Protein AF-A0A4C1WA87-F1 (afdb_monomer_lite)

Structure (mmCIF, N/CA/C/O backbone):
data_AF-A0A4C1WA87-F1
#
_entr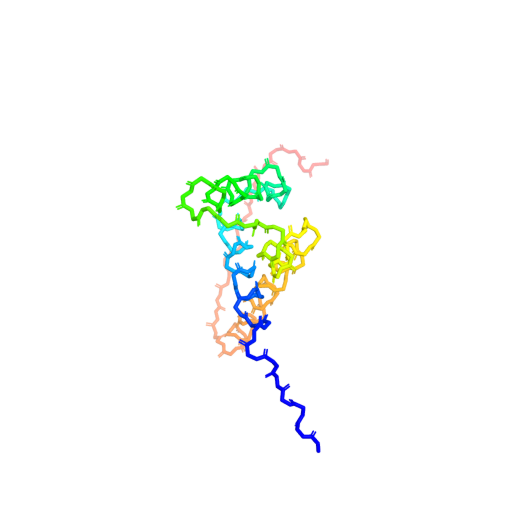y.id   AF-A0A4C1WA87-F1
#
loop_
_atom_site.group_PDB
_atom_site.id
_atom_site.type_symbol
_atom_site.label_atom_id
_atom_site.label_alt_id
_atom_site.label_comp_id
_atom_site.label_asym_id
_atom_site.label_entity_id
_atom_site.label_seq_id
_atom_site.pdbx_PDB_ins_code
_atom_site.Cartn_x
_atom_site.Cartn_y
_atom_site.Cartn_z
_atom_site.occupancy
_atom_site.B_iso_or_equiv
_atom_site.auth_seq_id
_atom_site.auth_comp_id
_atom_site.auth_asym_id
_atom_site.auth_atom_id
_atom_site.pdbx_PDB_model_num
ATOM 1 N N . MET A 1 1 ? 21.394 -19.494 17.091 1.00 36.47 1 MET A N 1
ATOM 2 C CA . MET A 1 1 ? 20.142 -18.981 17.684 1.00 36.47 1 MET A CA 1
ATOM 3 C C . MET A 1 1 ? 19.248 -18.569 16.534 1.00 36.47 1 MET A C 1
ATOM 5 O O . MET A 1 1 ? 19.465 -17.512 15.965 1.00 36.47 1 MET A O 1
ATOM 9 N N . PHE A 1 2 ? 18.326 -19.437 16.126 1.00 42.91 2 PHE A N 1
ATOM 10 C CA . PHE A 1 2 ? 17.260 -19.048 15.209 1.00 42.91 2 PHE A CA 1
ATOM 11 C C . PHE A 1 2 ? 16.138 -18.524 16.097 1.00 42.91 2 PHE A C 1
ATOM 13 O O . PHE A 1 2 ? 15.554 -19.298 16.853 1.00 42.91 2 PHE A O 1
ATOM 20 N N . SER A 1 3 ? 15.947 -17.204 16.132 1.00 41.62 3 SER A N 1
ATOM 21 C CA . SER A 1 3 ? 14.827 -16.626 16.867 1.00 41.62 3 SER A CA 1
ATOM 22 C C . SER A 1 3 ? 13.553 -17.024 16.141 1.00 41.62 3 SER A C 1
ATOM 24 O O . SER A 1 3 ? 13.340 -16.622 14.998 1.00 41.62 3 SER A O 1
ATOM 26 N N . SER A 1 4 ? 12.740 -17.837 16.802 1.00 43.03 4 SER A N 1
ATOM 27 C CA . SER A 1 4 ? 11.392 -18.172 16.380 1.00 43.03 4 SER A CA 1
ATOM 28 C C . SER A 1 4 ? 10.632 -16.881 16.080 1.00 43.03 4 SER A C 1
ATOM 30 O O . SER A 1 4 ? 10.440 -16.051 16.972 1.00 43.03 4 SER A O 1
ATOM 32 N N . THR A 1 5 ? 10.237 -16.683 14.826 1.00 46.84 5 THR A N 1
ATOM 33 C CA . THR A 1 5 ? 9.277 -15.644 14.465 1.00 46.84 5 THR A CA 1
ATOM 34 C C . THR A 1 5 ? 7.957 -15.970 15.166 1.00 46.84 5 THR A C 1
ATOM 36 O O . THR A 1 5 ? 7.477 -17.100 15.062 1.00 46.84 5 THR A O 1
ATOM 39 N N . PRO A 1 6 ? 7.365 -15.036 15.929 1.00 47.56 6 PRO A N 1
ATOM 40 C CA . PRO A 1 6 ? 6.065 -15.271 16.525 1.00 47.56 6 PRO A CA 1
ATOM 41 C C . PRO A 1 6 ? 5.034 -15.249 15.393 1.00 47.56 6 PRO A C 1
ATOM 43 O O . PRO A 1 6 ? 4.772 -14.188 14.830 1.00 47.56 6 PRO A O 1
ATOM 46 N N . GLU A 1 7 ? 4.428 -16.401 15.097 1.00 49.09 7 GLU A N 1
ATOM 47 C CA . GLU A 1 7 ? 3.385 -16.642 14.074 1.00 49.09 7 GLU A CA 1
ATOM 48 C C . GLU A 1 7 ? 2.137 -15.733 14.185 1.00 49.09 7 GLU A C 1
ATOM 50 O O . GLU A 1 7 ? 1.171 -15.900 13.459 1.00 49.09 7 GLU A O 1
ATOM 55 N N . SER A 1 8 ? 2.127 -14.750 15.089 1.00 53.25 8 SER A N 1
ATOM 56 C CA . SER A 1 8 ? 0.987 -13.876 15.374 1.00 53.25 8 SER A CA 1
ATOM 57 C C . SER A 1 8 ? 1.214 -12.391 15.052 1.00 53.25 8 SER A C 1
ATOM 59 O O . SER A 1 8 ? 0.318 -11.577 15.293 1.00 53.25 8 SER A O 1
ATOM 61 N N . ASN A 1 9 ? 2.408 -12.030 14.560 1.00 58.47 9 ASN A N 1
ATOM 62 C CA . ASN A 1 9 ? 2.736 -10.674 14.093 1.00 58.47 9 ASN A CA 1
ATOM 63 C C . ASN A 1 9 ? 2.649 -10.527 12.565 1.00 58.47 9 ASN A C 1
ATOM 65 O O . ASN A 1 9 ? 2.611 -9.402 12.072 1.00 58.47 9 ASN A O 1
ATOM 69 N N . ASP A 1 10 ? 2.615 -11.641 11.833 1.00 76.81 10 ASP A N 1
ATOM 70 C CA . ASP A 1 10 ? 2.668 -11.637 10.370 1.00 76.81 10 ASP A CA 1
ATOM 71 C C . ASP A 1 10 ? 1.322 -11.225 9.753 1.00 76.81 10 ASP A C 1
ATOM 73 O O . ASP A 1 10 ? 1.268 -10.321 8.925 1.00 76.81 10 ASP A O 1
ATOM 77 N N . ASP A 1 11 ? 0.208 -11.759 10.266 1.00 88.81 11 ASP A N 1
ATOM 78 C CA . ASP A 1 11 ? -1.142 -11.442 9.771 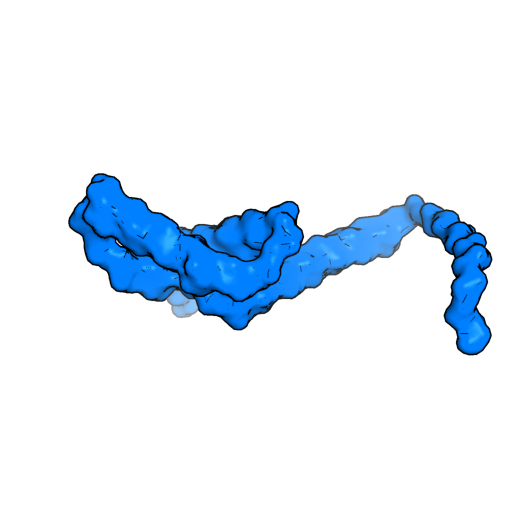1.00 88.81 11 ASP A CA 1
ATOM 79 C C . ASP A 1 11 ? -1.479 -9.948 9.861 1.00 88.81 11 ASP A C 1
ATOM 81 O O . ASP A 1 11 ? -2.077 -9.371 8.951 1.00 88.81 11 ASP A O 1
ATOM 85 N N . GLY A 1 12 ? -1.087 -9.308 10.967 1.00 89.62 12 GLY A N 1
ATOM 86 C CA . GLY A 1 12 ? -1.318 -7.884 11.188 1.00 89.62 12 GLY A CA 1
ATOM 87 C C . GLY A 1 12 ? -0.507 -7.023 10.227 1.00 89.62 12 GLY A C 1
ATOM 88 O O . GLY A 1 12 ? -1.041 -6.090 9.631 1.00 89.62 12 GLY A O 1
ATOM 89 N N . LEU A 1 13 ? 0.763 -7.370 10.013 1.00 90.81 13 LEU A N 1
ATOM 90 C CA . LEU A 1 13 ? 1.618 -6.696 9.043 1.00 90.81 13 LEU A CA 1
ATOM 91 C C . LEU A 1 13 ? 1.101 -6.887 7.610 1.00 90.81 13 LEU A C 1
ATOM 93 O O . LEU A 1 13 ? 0.976 -5.909 6.871 1.00 90.81 13 LEU A O 1
ATOM 97 N N . GLN A 1 14 ? 0.732 -8.115 7.247 1.00 92.75 14 GLN A N 1
ATOM 98 C CA . GLN A 1 14 ? 0.182 -8.467 5.940 1.00 92.75 14 GLN A CA 1
ATOM 99 C C . GLN A 1 14 ? -1.118 -7.714 5.648 1.00 92.75 14 GLN A C 1
ATOM 101 O O . GLN A 1 14 ? -1.264 -7.120 4.576 1.00 92.75 14 GLN A O 1
ATOM 106 N N . ALA A 1 15 ? -2.056 -7.692 6.601 1.00 92.88 15 ALA A N 1
ATOM 107 C CA . ALA A 1 15 ? -3.291 -6.919 6.482 1.00 92.88 15 ALA A CA 1
ATOM 108 C C . ALA A 1 15 ? -2.989 -5.437 6.241 1.00 92.88 15 ALA A C 1
ATOM 110 O O . ALA A 1 15 ? -3.648 -4.773 5.444 1.00 92.88 15 ALA A O 1
ATOM 111 N N . SER A 1 16 ? -1.942 -4.937 6.883 1.00 93.00 16 SER A N 1
ATOM 112 C CA . SER A 1 16 ? -1.558 -3.544 6.813 1.00 93.00 16 SER A CA 1
ATOM 113 C C . SER A 1 16 ? -0.924 -3.138 5.475 1.00 93.00 16 SER A C 1
ATOM 115 O O . SER A 1 16 ? -1.282 -2.091 4.928 1.00 93.00 16 SER A O 1
ATOM 117 N N . TYR A 1 17 ? -0.085 -3.988 4.869 1.00 95.00 17 TYR A N 1
ATOM 118 C CA . TYR A 1 17 ? 0.339 -3.814 3.469 1.00 95.00 17 TYR A CA 1
ATOM 119 C C . TYR A 1 17 ? -0.848 -3.885 2.505 1.00 95.00 17 TYR A C 1
ATOM 121 O O . TYR A 1 17 ? -0.963 -3.049 1.611 1.00 95.00 17 TYR A O 1
ATOM 129 N N . ASN A 1 18 ? -1.767 -4.832 2.711 1.00 94.88 18 ASN A N 1
ATOM 130 C CA . ASN A 1 18 ? -2.932 -4.995 1.841 1.00 94.88 18 ASN A CA 1
ATOM 131 C C . ASN A 1 18 ? -3.844 -3.759 1.862 1.00 94.88 18 ASN A C 1
ATOM 133 O O . ASN A 1 18 ? -4.276 -3.302 0.804 1.00 94.88 18 ASN A O 1
ATOM 137 N N . ILE A 1 19 ? -4.104 -3.184 3.040 1.00 93.31 19 ILE A N 1
ATOM 138 C CA . ILE A 1 19 ? -4.875 -1.939 3.178 1.00 93.31 19 ILE A CA 1
ATOM 139 C C . ILE A 1 19 ? -4.141 -0.776 2.499 1.00 93.31 19 ILE A C 1
ATOM 141 O O . ILE A 1 19 ? -4.742 -0.073 1.686 1.00 93.31 19 ILE A O 1
ATOM 145 N N . SER A 1 20 ? -2.834 -0.624 2.745 1.00 94.12 20 SER A N 1
ATOM 146 C CA . SER A 1 20 ? -2.010 0.418 2.104 1.00 94.12 20 SER A CA 1
ATOM 147 C C . SER A 1 20 ? -2.074 0.332 0.572 1.00 94.12 20 SER A C 1
ATOM 149 O O . SER A 1 20 ? -2.233 1.341 -0.115 1.00 94.12 20 SER A O 1
ATOM 151 N N . LEU A 1 21 ? -2.026 -0.887 0.024 1.00 94.75 21 LEU A N 1
ATOM 152 C CA . LEU A 1 21 ? -2.127 -1.141 -1.413 1.00 94.75 21 LEU A CA 1
ATOM 153 C C . LEU A 1 21 ? -3.501 -0.752 -1.976 1.00 94.75 21 LEU A C 1
ATOM 155 O O . LEU A 1 21 ? -3.581 -0.195 -3.072 1.00 94.75 21 LEU A O 1
ATOM 159 N N . LEU A 1 22 ? -4.585 -1.045 -1.253 1.00 94.62 22 LEU A N 1
ATOM 160 C CA . LEU A 1 22 ? -5.939 -0.651 -1.654 1.00 94.62 22 LEU A CA 1
ATOM 161 C C . LEU A 1 22 ? -6.089 0.876 -1.683 1.00 94.62 22 LEU A C 1
ATOM 163 O O . LEU A 1 22 ? -6.654 1.411 -2.639 1.00 94.62 22 LEU A O 1
ATOM 167 N N . ILE A 1 23 ? -5.525 1.578 -0.695 1.00 91.81 23 ILE A N 1
ATOM 168 C CA . ILE A 1 23 ? -5.504 3.047 -0.648 1.00 91.81 23 ILE A CA 1
ATOM 169 C C . ILE A 1 23 ? -4.770 3.600 -1.873 1.00 91.81 23 ILE A C 1
ATOM 171 O O . ILE A 1 23 ? -5.359 4.387 -2.619 1.00 91.81 23 ILE A O 1
ATOM 175 N N . ALA A 1 24 ? -3.546 3.131 -2.140 1.00 92.06 24 ALA A N 1
ATOM 176 C CA . ALA A 1 24 ? -2.758 3.564 -3.295 1.00 92.06 24 ALA A CA 1
ATOM 177 C C . ALA A 1 24 ? -3.502 3.341 -4.622 1.00 92.06 24 ALA A C 1
ATOM 179 O O . ALA A 1 24 ? -3.618 4.258 -5.434 1.00 92.06 24 ALA A O 1
ATOM 180 N N . LYS A 1 25 ? -4.095 2.154 -4.817 1.00 93.19 25 LYS A N 1
ATOM 181 C CA . LYS A 1 25 ? -4.883 1.825 -6.020 1.00 93.19 25 LYS A CA 1
ATOM 182 C C . LYS A 1 25 ? -6.120 2.702 -6.197 1.00 93.19 25 LYS A C 1
ATOM 184 O O . LYS A 1 25 ? -6.542 2.935 -7.325 1.00 93.19 25 LYS A O 1
ATOM 189 N N . SER A 1 26 ? -6.712 3.171 -5.103 1.00 91.62 26 SER A N 1
ATOM 190 C CA . SER A 1 26 ? -7.888 4.045 -5.136 1.00 91.62 26 SER A CA 1
ATOM 191 C C . SER A 1 26 ? -7.559 5.525 -5.386 1.00 91.62 26 SER A C 1
ATOM 193 O O . SER 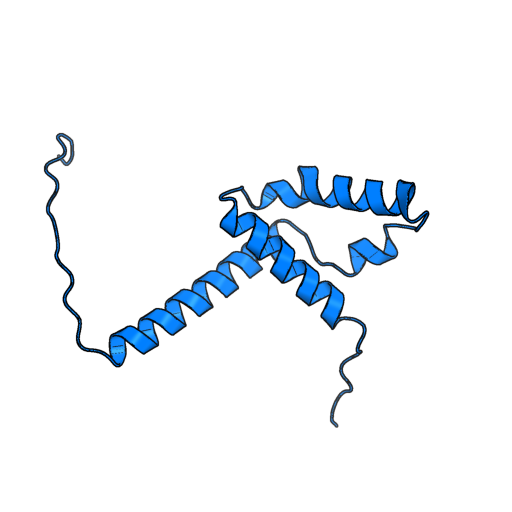A 1 26 ? -8.481 6.330 -5.528 1.00 91.62 26 SER A O 1
ATOM 195 N N . GLY A 1 27 ? -6.271 5.897 -5.426 1.00 88.62 27 GLY A N 1
ATOM 196 C CA . GLY A 1 27 ? -5.828 7.286 -5.586 1.00 88.62 27 GLY A CA 1
ATOM 197 C C . GLY A 1 27 ? -6.246 8.195 -4.425 1.00 88.62 27 GLY A C 1
ATOM 198 O O . GLY A 1 27 ? -6.422 9.399 -4.612 1.00 88.62 27 GLY A O 1
ATOM 199 N N . LYS A 1 28 ? -6.483 7.624 -3.239 1.00 86.81 28 LYS A N 1
ATOM 200 C CA . LYS A 1 28 ? -6.902 8.361 -2.041 1.00 86.81 28 LYS A CA 1
ATOM 201 C C . LYS A 1 28 ? -5.686 8.812 -1.227 1.00 86.81 28 LYS A C 1
ATOM 203 O O . LYS A 1 28 ? -4.657 8.138 -1.251 1.00 86.81 28 LYS A O 1
ATOM 208 N N . PRO A 1 29 ? -5.792 9.932 -0.488 1.00 83.88 29 PRO A N 1
ATOM 209 C CA . PRO A 1 29 ? -4.732 10.339 0.425 1.00 83.88 29 PRO A CA 1
ATOM 210 C C . PRO A 1 29 ? -4.562 9.298 1.536 1.00 83.88 29 PRO A C 1
ATOM 212 O O . PRO A 1 29 ? -5.544 8.718 1.995 1.00 83.88 29 PRO A O 1
ATOM 215 N N . HIS A 1 30 ? -3.331 9.116 2.018 1.00 78.62 30 HIS A N 1
ATOM 216 C CA . HIS A 1 30 ? -3.022 8.190 3.116 1.00 78.62 30 HIS A CA 1
ATOM 217 C C . HIS A 1 30 ? -3.750 8.550 4.427 1.00 78.62 30 HIS A C 1
ATOM 219 O O . HIS A 1 30 ? -3.950 7.686 5.268 1.00 78.62 30 HIS A O 1
ATOM 225 N N . THR A 1 31 ? -4.241 9.788 4.563 1.00 83.56 31 THR A N 1
ATOM 226 C CA . THR A 1 31 ? -5.056 10.250 5.700 1.00 83.56 31 THR A CA 1
ATOM 227 C C . THR A 1 31 ? -6.462 9.647 5.757 1.00 83.56 31 THR A C 1
ATOM 229 O O . THR A 1 31 ? -7.153 9.809 6.761 1.00 83.56 31 THR A O 1
ATOM 232 N N . ILE A 1 32 ? -6.928 8.996 4.682 1.00 84.88 32 ILE A N 1
ATOM 233 C CA . ILE A 1 32 ? -8.263 8.375 4.635 1.00 84.88 32 ILE A CA 1
ATOM 234 C C . ILE A 1 32 ? -8.401 7.234 5.649 1.00 84.88 32 ILE A C 1
ATOM 236 O O . ILE A 1 32 ? -9.505 6.893 6.066 1.00 84.88 32 ILE A O 1
ATOM 240 N N . GLU A 1 33 ? -7.279 6.645 6.047 1.00 80.38 33 GLU A N 1
ATOM 241 C CA . GLU A 1 33 ? -7.243 5.500 6.938 1.00 80.38 33 GLU A CA 1
ATOM 242 C C . GLU A 1 33 ? -7.744 5.846 8.340 1.00 80.38 33 GLU A C 1
ATOM 244 O O . GLU A 1 33 ? -8.718 5.258 8.808 1.00 80.38 33 GLU A O 1
ATOM 249 N N . GLU A 1 34 ? -7.127 6.833 8.988 1.00 83.75 34 GLU A N 1
ATOM 250 C CA . GLU A 1 34 ? -7.528 7.260 10.330 1.00 83.75 34 GLU A CA 1
ATOM 251 C C . GLU A 1 34 ? -8.921 7.904 10.341 1.00 83.75 34 GLU A C 1
ATOM 253 O O . GLU A 1 34 ? -9.636 7.818 11.338 1.00 83.75 34 GLU A O 1
ATOM 258 N N . GLN A 1 35 ? -9.326 8.528 9.230 1.00 87.00 35 GLN A N 1
ATOM 259 C CA . GLN A 1 35 ? -10.609 9.228 9.121 1.00 87.00 35 GLN A CA 1
ATOM 260 C C . GLN A 1 35 ? -11.799 8.301 8.862 1.00 87.00 35 GLN A C 1
ATOM 262 O O . GLN A 1 35 ? -12.916 8.654 9.236 1.00 87.00 35 GLN A O 1
ATOM 267 N N . LEU A 1 36 ? -11.584 7.164 8.194 1.00 87.69 36 LEU A N 1
ATOM 268 C CA . LEU A 1 36 ? -12.674 6.312 7.714 1.00 87.69 36 LEU A CA 1
ATOM 269 C C . LEU A 1 36 ? -12.417 4.823 7.950 1.00 87.69 36 LEU A C 1
ATOM 271 O O . LEU A 1 36 ? -13.246 4.154 8.554 1.00 87.69 36 LEU A O 1
ATOM 275 N N . ILE A 1 37 ? -11.256 4.302 7.545 1.00 88.69 37 ILE A N 1
ATOM 276 C CA . ILE A 1 37 ? -10.993 2.855 7.604 1.00 88.69 37 ILE A CA 1
ATOM 277 C C . ILE A 1 37 ? -10.921 2.352 9.050 1.00 88.69 37 ILE A C 1
ATOM 279 O O . ILE A 1 37 ? -11.514 1.321 9.364 1.00 88.69 37 ILE A O 1
ATOM 283 N N . LEU A 1 38 ? -10.226 3.061 9.945 1.00 88.62 38 LEU A N 1
ATOM 284 C CA . LEU A 1 38 ? -10.159 2.678 11.358 1.00 88.62 38 LEU A CA 1
ATOM 285 C C . LEU A 1 38 ? -11.545 2.701 12.036 1.00 88.62 38 LEU A C 1
ATOM 287 O O . LEU A 1 38 ? -11.885 1.692 12.660 1.00 88.62 38 LEU A O 1
ATOM 291 N N . PRO A 1 39 ? -12.364 3.768 11.901 1.00 90.75 39 PRO A N 1
ATOM 292 C CA . PRO A 1 39 ? -13.753 3.766 12.367 1.00 90.75 39 PRO A CA 1
ATOM 293 C C . PRO A 1 39 ? -14.611 2.633 11.790 1.00 90.75 39 PRO A C 1
ATOM 295 O O . PRO A 1 39 ? -15.329 1.977 12.540 1.00 90.75 39 PRO A O 1
ATOM 298 N N . ASP A 1 40 ? -14.517 2.365 10.487 1.00 91.00 40 ASP A N 1
ATOM 299 C CA . ASP A 1 40 ? -15.326 1.334 9.827 1.00 91.00 40 ASP A CA 1
ATOM 300 C C . ASP A 1 40 ? -14.971 -0.070 10.338 1.00 91.00 40 ASP A C 1
ATOM 302 O O . ASP A 1 40 ? -15.851 -0.887 10.624 1.00 91.00 40 ASP A O 1
ATOM 306 N N . VAL A 1 41 ? -13.675 -0.359 10.504 1.00 89.69 41 VAL A N 1
ATOM 307 C CA . VAL A 1 41 ? -13.215 -1.634 11.073 1.00 89.69 41 VAL A CA 1
ATOM 308 C C . VAL A 1 41 ? -13.638 -1.751 12.538 1.00 89.69 41 VAL A C 1
ATOM 310 O O . VAL A 1 41 ? -14.105 -2.812 12.953 1.00 89.69 41 VAL A O 1
ATOM 313 N N . ASP A 1 42 ? -13.513 -0.679 13.322 1.00 90.88 42 ASP A N 1
ATOM 314 C CA . ASP A 1 42 ? -13.958 -0.632 14.719 1.00 90.88 42 ASP A CA 1
ATOM 315 C C . ASP A 1 42 ? -15.458 -0.943 14.857 1.00 90.88 42 ASP A C 1
ATOM 317 O O . ASP A 1 42 ? -15.841 -1.789 15.672 1.00 90.88 42 ASP A O 1
ATOM 321 N N . GLU A 1 43 ? -16.293 -0.333 14.014 1.00 93.94 43 GLU A N 1
ATOM 322 C CA . GLU A 1 43 ? -17.742 -0.545 13.996 1.00 93.94 43 GLU A CA 1
ATOM 323 C C . GLU A 1 43 ? -18.090 -2.000 13.664 1.00 93.94 43 GLU A C 1
ATOM 325 O O . GLU A 1 43 ? -18.882 -2.627 14.372 1.00 93.94 43 GLU A O 1
ATOM 330 N N . VAL A 1 44 ? -17.456 -2.594 12.647 1.00 93.25 44 VAL A N 1
ATOM 331 C CA . VAL A 1 44 ? -17.680 -4.003 12.272 1.00 93.25 44 VAL A CA 1
ATOM 332 C C . VAL A 1 44 ? -17.269 -4.957 13.399 1.00 93.25 44 VAL A C 1
ATOM 334 O O . VAL A 1 44 ? -17.997 -5.905 13.711 1.00 93.25 44 VAL A O 1
ATOM 337 N N . LEU A 1 45 ? -16.124 -4.714 14.048 1.00 91.75 45 LEU A N 1
ATOM 338 C CA . LEU A 1 45 ? -15.644 -5.547 15.157 1.00 91.75 45 LEU A CA 1
ATOM 339 C C . LEU A 1 45 ? -16.612 -5.518 16.350 1.00 91.75 45 LEU A C 1
ATOM 341 O O . LEU A 1 45 ? -16.870 -6.563 16.957 1.00 91.75 45 LEU A O 1
ATOM 345 N N . LYS A 1 46 ? -17.175 -4.348 16.664 1.00 92.50 46 LYS A N 1
ATOM 346 C CA . LYS A 1 46 ? -18.118 -4.165 17.776 1.00 92.50 46 LYS A CA 1
ATOM 347 C C . LYS A 1 46 ? -19.512 -4.710 17.469 1.00 92.50 46 LYS A C 1
ATOM 349 O O . LYS A 1 46 ? -20.099 -5.384 18.318 1.00 92.50 46 LYS A O 1
ATOM 354 N N . THR A 1 47 ? -20.041 -4.430 16.280 1.00 94.38 47 THR A N 1
ATOM 355 C CA . THR A 1 47 ? -21.437 -4.737 15.926 1.00 94.38 47 THR A CA 1
ATOM 356 C C . THR A 1 47 ? -21.639 -6.161 15.434 1.00 94.38 47 THR A C 1
ATOM 358 O O . THR A 1 47 ? -22.583 -6.813 15.866 1.00 94.38 47 THR A O 1
ATOM 361 N N . VAL A 1 48 ? -20.765 -6.654 14.552 1.00 94.00 48 VAL A N 1
ATOM 362 C CA . VAL A 1 48 ? -20.928 -7.965 13.904 1.00 94.00 48 VAL A CA 1
ATOM 363 C C . VAL A 1 48 ? -20.251 -9.060 14.714 1.00 94.00 48 VAL A C 1
ATOM 365 O O . VAL A 1 48 ? -20.798 -10.147 14.884 1.00 94.00 48 VAL A O 1
ATOM 368 N N . LEU A 1 49 ? -19.038 -8.787 15.198 1.00 90.88 49 LEU A N 1
ATOM 369 C CA . LEU A 1 49 ? -18.225 -9.797 15.875 1.00 90.88 49 LEU A CA 1
ATOM 370 C C . LEU A 1 49 ? -18.322 -9.732 17.398 1.00 90.88 49 LEU A C 1
ATOM 372 O O . LEU A 1 49 ? -17.859 -10.663 18.056 1.00 90.88 49 LEU A O 1
ATOM 376 N N . HIS A 1 50 ? -18.906 -8.665 17.953 1.00 91.19 50 HIS A N 1
ATOM 377 C CA . HIS A 1 50 ? -18.996 -8.422 19.395 1.00 91.19 50 HIS A CA 1
ATOM 378 C C . HIS A 1 50 ? -17.642 -8.576 20.111 1.00 91.19 50 HIS A C 1
ATOM 380 O O . HIS A 1 50 ? -17.555 -9.129 21.209 1.00 91.19 50 HIS A O 1
ATOM 386 N N . LYS A 1 51 ? -16.564 -8.107 19.470 1.00 88.31 51 LYS A N 1
ATOM 387 C CA . LYS A 1 51 ? -15.188 -8.176 19.981 1.00 88.31 51 LYS A CA 1
ATOM 388 C C . LYS A 1 51 ? -14.668 -6.795 20.362 1.00 88.31 51 LYS A C 1
ATOM 390 O O . LYS A 1 51 ? -15.047 -5.785 19.776 1.00 88.31 51 LYS A O 1
ATOM 395 N N . SER A 1 52 ? -13.739 -6.774 21.320 1.00 85.38 52 SER A N 1
ATOM 396 C CA . SER A 1 52 ? -12.925 -5.588 21.589 1.00 85.38 52 SER A CA 1
ATOM 397 C C . SER A 1 52 ? -12.040 -5.305 20.378 1.00 85.38 52 SER A C 1
ATOM 399 O O . SER A 1 52 ? -11.242 -6.148 19.964 1.00 85.38 52 SER A O 1
ATOM 401 N N . SER A 1 53 ? -12.188 -4.117 19.808 1.00 83.50 53 SER A N 1
ATOM 402 C CA . SER A 1 53 ? -11.399 -3.654 18.673 1.00 83.50 53 SER A CA 1
ATOM 403 C C . SER A 1 53 ? -9.977 -3.263 19.059 1.00 83.50 53 SER A C 1
ATOM 405 O O . SER A 1 53 ? -9.075 -3.387 18.237 1.00 83.50 53 SER A O 1
ATOM 407 N N . PHE A 1 54 ? -9.749 -2.855 20.311 1.00 82.56 54 PHE A N 1
ATOM 408 C CA . PHE A 1 54 ? -8.461 -2.339 20.777 1.00 82.56 54 PHE A CA 1
ATOM 409 C C . PHE A 1 54 ? -7.308 -3.322 20.534 1.00 82.56 54 PHE A C 1
ATOM 411 O O . PHE A 1 54 ? -6.289 -2.955 19.951 1.00 82.56 54 PHE A O 1
ATOM 418 N N . ASP A 1 55 ? -7.489 -4.588 20.917 1.00 81.00 55 ASP A N 1
ATOM 419 C CA . ASP A 1 55 ? -6.444 -5.609 20.784 1.00 81.00 55 ASP A CA 1
ATOM 420 C C . ASP A 1 55 ? -6.207 -6.026 19.329 1.00 81.00 55 ASP A C 1
ATOM 422 O O . ASP A 1 55 ? -5.116 -6.475 18.989 1.00 81.00 55 ASP A O 1
ATOM 426 N N . ILE A 1 56 ? -7.215 -5.880 18.465 1.00 81.88 56 ILE A N 1
ATOM 427 C CA . ILE A 1 56 ? -7.132 -6.239 17.045 1.00 81.88 56 ILE A CA 1
ATOM 428 C C . ILE A 1 56 ? -6.478 -5.100 16.263 1.00 81.88 56 ILE A C 1
ATOM 430 O O . ILE A 1 56 ? -5.489 -5.324 15.571 1.00 81.88 56 ILE A O 1
ATOM 434 N N . LEU A 1 57 ? -6.969 -3.871 16.425 1.00 83.81 57 LEU A N 1
ATOM 435 C CA . LEU A 1 57 ? -6.446 -2.688 15.740 1.00 83.81 57 LEU A CA 1
ATOM 436 C C . LEU A 1 57 ? -4.997 -2.396 16.139 1.00 83.81 57 LEU A C 1
ATOM 438 O O . LEU A 1 57 ? -4.193 -2.029 15.293 1.00 83.81 57 LEU A O 1
ATOM 442 N N . LYS A 1 58 ? -4.609 -2.658 17.393 1.00 84.62 58 LYS A N 1
ATOM 443 C CA . LYS A 1 58 ? -3.213 -2.515 17.835 1.00 84.62 58 LYS A CA 1
ATOM 444 C C . LYS A 1 58 ? -2.244 -3.457 17.108 1.00 84.62 58 LYS A C 1
ATOM 446 O O . LYS A 1 58 ? -1.050 -3.172 17.051 1.00 84.62 58 LYS A O 1
ATOM 451 N N . ARG A 1 59 ? -2.731 -4.579 16.569 1.00 86.69 59 ARG A N 1
ATOM 452 C CA . ARG A 1 59 ? -1.908 -5.543 15.818 1.00 86.69 59 ARG A CA 1
ATOM 453 C C . ARG A 1 59 ? -1.737 -5.165 14.355 1.00 86.69 59 ARG A C 1
ATOM 455 O O . ARG A 1 59 ? -0.863 -5.729 13.708 1.00 86.69 59 ARG A O 1
ATOM 462 N N . ILE A 1 60 ? -2.535 -4.231 13.842 1.00 88.50 60 ILE A N 1
ATOM 463 C CA . ILE A 1 60 ? -2.466 -3.772 12.456 1.00 88.50 60 ILE A CA 1
ATOM 464 C C . ILE A 1 60 ? -1.929 -2.333 12.483 1.00 88.50 60 ILE A C 1
ATOM 466 O O . ILE A 1 60 ? -2.685 -1.407 12.768 1.00 88.50 60 ILE A O 1
ATOM 470 N N . PRO A 1 61 ? -0.622 -2.109 12.249 1.00 85.12 61 PRO A N 1
ATOM 471 C CA . PRO A 1 61 ? -0.056 -0.768 12.332 1.00 85.12 61 PRO A CA 1
ATOM 472 C C . PRO A 1 61 ? -0.486 0.074 11.125 1.00 85.12 61 PRO A C 1
ATOM 474 O O . PRO A 1 61 ? 0.122 0.019 10.059 1.00 85.12 61 PRO A O 1
ATOM 477 N N . LEU A 1 62 ? -1.553 0.839 11.335 1.00 87.06 62 LEU A N 1
ATOM 478 C CA . LEU A 1 62 ? -2.331 1.616 10.366 1.00 87.06 62 LEU A CA 1
ATOM 479 C C . LEU A 1 62 ? -2.309 3.109 10.741 1.00 87.06 62 LEU A C 1
ATOM 481 O O . LEU A 1 62 ? -3.347 3.746 10.875 1.00 87.06 62 LEU A O 1
ATOM 485 N N . SER A 1 63 ? -1.130 3.640 11.077 1.00 88.00 63 SER A N 1
ATOM 486 C CA . SER A 1 63 ? -0.994 5.094 11.223 1.00 88.00 63 SER A CA 1
ATOM 487 C C . SER A 1 63 ? -0.753 5.715 9.855 1.00 88.00 63 SER A C 1
ATOM 489 O O . SER A 1 63 ? -0.097 5.088 9.016 1.00 88.00 63 SER A O 1
ATOM 491 N N . ASN A 1 64 ? -1.155 6.975 9.677 1.00 89.00 64 ASN A N 1
ATOM 492 C CA . ASN A 1 64 ? -0.931 7.716 8.429 1.00 89.00 64 ASN A CA 1
ATOM 493 C C . ASN A 1 64 ? 0.526 7.608 7.930 1.00 89.00 64 ASN A C 1
ATOM 495 O O . ASN A 1 64 ? 0.771 7.382 6.744 1.00 89.00 64 ASN A O 1
ATOM 499 N N . ASN A 1 65 ? 1.494 7.704 8.850 1.00 90.62 65 ASN A N 1
ATOM 500 C CA . ASN A 1 65 ? 2.919 7.566 8.540 1.00 90.62 65 ASN A CA 1
ATOM 501 C C . ASN A 1 65 ? 3.272 6.142 8.093 1.00 90.62 65 ASN A C 1
ATOM 503 O O . ASN A 1 65 ? 4.069 5.960 7.179 1.00 90.62 65 ASN A O 1
ATOM 507 N N . THR A 1 66 ? 2.697 5.121 8.733 1.00 91.00 66 THR A N 1
ATOM 508 C CA . THR A 1 66 ? 2.957 3.725 8.362 1.00 91.00 66 THR A CA 1
ATOM 509 C C . THR A 1 66 ? 2.403 3.409 6.979 1.00 91.00 66 THR A C 1
ATOM 511 O O . THR A 1 66 ? 3.093 2.769 6.190 1.00 91.00 66 THR A O 1
ATOM 514 N N . VAL A 1 67 ? 1.191 3.864 6.654 1.00 91.56 67 VAL A N 1
ATOM 515 C CA . VAL A 1 67 ? 0.627 3.672 5.312 1.00 91.56 67 VAL A CA 1
ATOM 516 C C . VAL A 1 67 ? 1.450 4.387 4.258 1.00 91.56 67 VAL A C 1
ATOM 518 O O . VAL A 1 67 ? 1.752 3.778 3.236 1.00 91.56 67 VAL A O 1
ATOM 521 N N . GLN A 1 68 ? 1.861 5.632 4.509 1.00 92.56 68 GLN A N 1
ATOM 522 C CA . GLN A 1 68 ? 2.750 6.349 3.597 1.00 92.56 68 GLN A CA 1
ATOM 523 C C . GLN A 1 68 ? 4.032 5.550 3.328 1.00 92.56 68 GLN A C 1
ATOM 525 O O . GLN A 1 68 ? 4.311 5.241 2.174 1.00 92.56 68 GLN A O 1
ATOM 530 N N . ILE A 1 69 ? 4.741 5.133 4.385 1.00 94.94 69 ILE A N 1
ATOM 531 C CA . ILE A 1 69 ? 5.982 4.354 4.260 1.00 94.94 69 ILE A CA 1
ATOM 532 C C . ILE A 1 69 ? 5.760 3.096 3.424 1.00 94.94 69 ILE A C 1
ATOM 534 O O . ILE A 1 69 ? 6.540 2.814 2.524 1.00 94.94 69 ILE A O 1
ATOM 538 N N . ARG A 1 70 ? 4.679 2.351 3.665 1.00 94.94 70 ARG A N 1
ATOM 539 C CA . ARG A 1 70 ? 4.416 1.129 2.896 1.00 94.94 70 ARG A CA 1
ATOM 540 C C . ARG A 1 70 ? 4.105 1.395 1.434 1.00 94.94 70 ARG A C 1
ATOM 542 O O . ARG A 1 70 ? 4.481 0.592 0.584 1.00 94.94 70 ARG A O 1
ATOM 549 N N . ILE A 1 71 ? 3.386 2.475 1.133 1.00 94.38 71 ILE A N 1
ATOM 550 C CA . ILE A 1 71 ? 3.131 2.883 -0.251 1.00 94.38 71 ILE A CA 1
ATOM 551 C C . ILE A 1 71 ? 4.460 3.215 -0.936 1.00 94.38 71 ILE A C 1
ATOM 553 O O . ILE A 1 71 ? 4.693 2.739 -2.047 1.00 94.38 71 ILE A O 1
ATOM 557 N N . ASP A 1 72 ? 5.344 3.943 -0.258 1.00 95.12 72 ASP A N 1
ATOM 558 C CA . ASP A 1 72 ? 6.664 4.303 -0.776 1.00 95.12 72 ASP A CA 1
ATOM 559 C C . ASP A 1 72 ? 7.562 3.068 -0.970 1.00 95.12 72 ASP A C 1
ATOM 561 O O . ASP A 1 72 ? 8.215 2.938 -2.006 1.00 95.12 72 ASP A O 1
ATOM 565 N N . GLU A 1 73 ? 7.555 2.121 -0.026 1.00 96.31 73 GLU A N 1
ATOM 566 C CA . GLU A 1 73 ? 8.266 0.838 -0.128 1.00 96.31 73 GLU A CA 1
ATOM 567 C C . GLU A 1 73 ? 7.776 0.024 -1.331 1.00 96.31 73 GLU A C 1
ATOM 569 O O . GLU A 1 73 ? 8.574 -0.361 -2.184 1.00 96.31 73 GLU A O 1
ATOM 574 N N . MET A 1 74 ? 6.458 -0.180 -1.452 1.00 95.94 74 MET A N 1
ATOM 575 C CA . MET A 1 74 ? 5.875 -0.912 -2.581 1.00 95.94 74 MET A CA 1
ATOM 576 C C . MET A 1 74 ? 6.158 -0.217 -3.919 1.00 95.94 74 MET A C 1
ATOM 578 O O . MET A 1 74 ? 6.430 -0.889 -4.914 1.00 95.94 74 MET A O 1
ATOM 582 N N . SER A 1 75 ? 6.109 1.118 -3.958 1.00 96.00 75 SER A N 1
ATOM 583 C CA . SER A 1 75 ? 6.458 1.897 -5.150 1.00 96.00 75 SER A CA 1
ATOM 584 C C . SER A 1 75 ? 7.926 1.704 -5.528 1.00 96.00 75 SER A C 1
ATOM 586 O O . SER A 1 75 ? 8.232 1.451 -6.693 1.00 96.00 75 SER A O 1
ATOM 588 N N . SER A 1 76 ? 8.822 1.767 -4.543 1.00 97.62 76 SER A N 1
ATOM 589 C CA . SER A 1 76 ? 10.265 1.585 -4.735 1.00 97.62 76 SER A CA 1
ATOM 590 C C . SER A 1 76 ? 10.594 0.184 -5.251 1.00 97.62 76 SER A C 1
ATOM 592 O O . SER A 1 76 ? 11.429 0.030 -6.143 1.00 97.62 76 SER A O 1
ATOM 594 N N . ASP A 1 77 ? 9.911 -0.843 -4.745 1.00 97.06 77 ASP A N 1
ATOM 595 C CA . ASP A 1 77 ? 10.083 -2.223 -5.204 1.00 97.06 77 ASP A CA 1
ATOM 596 C C . ASP A 1 77 ? 9.640 -2.404 -6.661 1.00 97.06 77 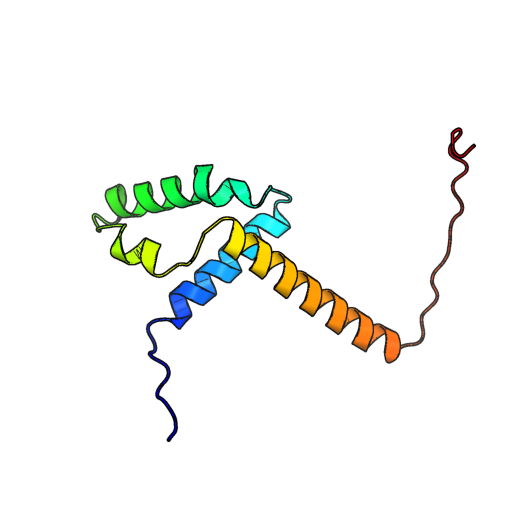ASP A C 1
ATOM 598 O O . ASP A 1 77 ? 10.351 -3.030 -7.456 1.00 97.06 77 ASP A O 1
ATOM 602 N N . VAL A 1 78 ? 8.497 -1.822 -7.041 1.00 96.00 78 VAL A N 1
ATOM 603 C CA . VAL A 1 78 ? 8.007 -1.844 -8.429 1.00 96.00 78 VAL A CA 1
ATOM 604 C C . VAL A 1 78 ? 8.961 -1.094 -9.357 1.00 96.00 78 VAL A C 1
ATOM 606 O O . VAL A 1 78 ? 9.303 -1.608 -10.425 1.00 96.00 78 VAL A O 1
ATOM 609 N N . GLU A 1 79 ? 9.424 0.092 -8.958 1.00 97.56 79 GLU A N 1
ATOM 610 C CA . GLU A 1 79 ? 10.392 0.883 -9.721 1.00 97.56 79 GLU A CA 1
ATOM 611 C C . GLU A 1 79 ? 11.694 0.109 -9.926 1.00 97.56 79 GLU A C 1
ATOM 613 O O . GLU A 1 79 ? 12.199 0.008 -11.049 1.00 97.56 79 GLU A O 1
ATOM 618 N N . ARG A 1 80 ? 12.221 -0.490 -8.855 1.00 98.00 80 ARG A N 1
ATOM 619 C CA . ARG A 1 80 ? 13.437 -1.297 -8.904 1.00 98.00 80 ARG A CA 1
ATOM 620 C C . ARG A 1 80 ? 13.281 -2.471 -9.863 1.00 98.00 80 ARG A C 1
ATOM 622 O O . ARG A 1 80 ? 14.149 -2.664 -10.715 1.00 98.00 80 ARG A O 1
ATOM 629 N N . PHE A 1 81 ? 12.184 -3.221 -9.750 1.00 97.00 81 PHE A N 1
ATOM 630 C CA . PHE A 1 81 ? 11.900 -4.360 -10.622 1.00 97.00 81 PHE A CA 1
ATOM 631 C C . PHE A 1 81 ? 11.809 -3.939 -12.093 1.00 97.00 81 PHE A C 1
ATOM 633 O O . PHE A 1 81 ? 12.402 -4.579 -12.965 1.00 97.00 81 PHE A O 1
ATOM 640 N N . LEU A 1 82 ? 11.115 -2.833 -12.375 1.00 95.81 82 LEU A N 1
ATOM 641 C CA . LEU A 1 82 ? 11.026 -2.275 -13.720 1.00 95.81 82 LEU A CA 1
ATOM 642 C C . LEU A 1 82 ? 12.411 -1.886 -14.246 1.00 95.81 82 LEU A C 1
ATOM 644 O O . LEU A 1 82 ? 12.767 -2.245 -15.366 1.00 95.81 82 LEU A O 1
ATOM 648 N N . CYS A 1 83 ? 13.214 -1.201 -13.435 1.00 96.12 83 CYS A N 1
ATOM 649 C CA . CYS A 1 83 ? 14.569 -0.813 -13.803 1.00 96.12 83 CYS A CA 1
ATOM 650 C C . CYS A 1 83 ? 15.461 -2.027 -14.098 1.00 96.12 83 CYS A C 1
ATOM 652 O O . CYS A 1 83 ? 16.236 -1.994 -15.054 1.00 96.12 83 CYS A O 1
ATOM 654 N N . ASP A 1 84 ? 15.354 -3.098 -13.309 1.00 96.56 84 ASP A N 1
ATOM 655 C CA . ASP A 1 84 ? 16.066 -4.355 -13.555 1.00 96.56 84 ASP A CA 1
ATOM 656 C C . ASP A 1 84 ? 15.650 -4.977 -14.898 1.00 96.56 84 ASP A C 1
ATOM 658 O O . ASP A 1 84 ? 16.510 -5.380 -15.684 1.00 96.56 84 ASP A O 1
ATOM 662 N N . CYS A 1 85 ? 14.353 -4.971 -15.217 1.00 95.81 85 CYS A N 1
ATOM 663 C CA . CYS A 1 85 ? 13.839 -5.459 -16.500 1.00 95.81 85 CYS A CA 1
ATOM 664 C C . CYS A 1 85 ? 14.322 -4.612 -17.687 1.00 95.81 85 CYS A C 1
ATOM 666 O O . CYS A 1 85 ? 14.761 -5.154 -18.702 1.00 95.81 85 CYS A O 1
ATOM 668 N N . LEU A 1 86 ? 14.272 -3.284 -17.567 1.00 94.81 86 LEU A N 1
ATOM 669 C CA . LEU A 1 86 ? 14.704 -2.359 -18.618 1.00 94.81 86 LEU A CA 1
ATOM 670 C C . LEU A 1 86 ? 16.210 -2.454 -18.872 1.00 94.81 86 LEU A C 1
ATOM 672 O O . LEU A 1 86 ? 16.639 -2.417 -20.019 1.00 94.81 86 LEU A O 1
ATOM 676 N N . ARG A 1 87 ? 17.024 -2.647 -17.827 1.00 95.12 87 ARG A N 1
ATOM 677 C CA . ARG A 1 87 ? 18.467 -2.894 -17.985 1.00 95.12 87 ARG A CA 1
ATOM 678 C C . ARG A 1 87 ? 18.770 -4.183 -18.748 1.00 95.12 87 ARG A C 1
ATOM 680 O O . ARG A 1 87 ? 19.799 -4.262 -19.411 1.00 95.12 87 ARG A O 1
ATOM 687 N N . ALA A 1 88 ? 17.900 -5.184 -18.641 1.00 95.88 88 ALA A N 1
ATOM 688 C CA . ALA A 1 88 ? 18.076 -6.487 -19.273 1.00 95.88 88 ALA A CA 1
ATOM 689 C C . ALA A 1 88 ? 17.473 -6.582 -20.687 1.00 95.88 88 ALA A C 1
ATOM 691 O O . ALA A 1 88 ? 17.609 -7.621 -21.334 1.00 95.88 88 ALA A O 1
ATOM 692 N N . THR A 1 89 ? 16.792 -5.542 -21.176 1.00 94.88 89 THR A N 1
ATOM 693 C CA . THR A 1 89 ? 16.032 -5.5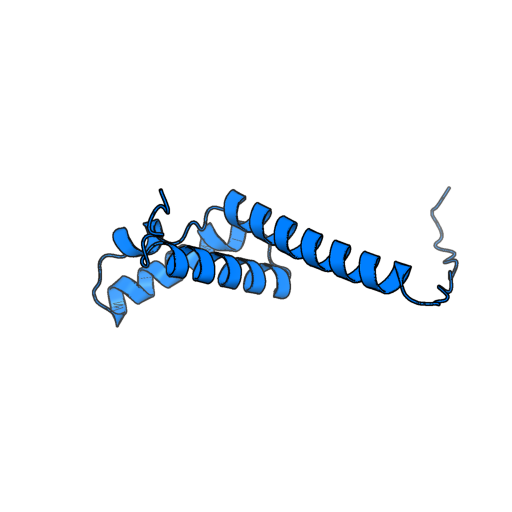92 -22.433 1.00 94.88 89 THR A CA 1
ATOM 694 C C . THR A 1 89 ? 16.377 -4.425 -23.354 1.00 94.88 89 THR A C 1
ATOM 696 O O . THR A 1 89 ? 16.701 -3.327 -22.912 1.00 94.88 89 THR A O 1
ATOM 699 N N . HIS A 1 90 ? 16.314 -4.651 -24.668 1.00 95.25 90 HIS A N 1
ATOM 700 C CA . HIS A 1 90 ? 16.350 -3.554 -25.631 1.00 95.25 90 HIS A CA 1
ATOM 701 C C . HIS A 1 90 ? 14.961 -2.929 -25.733 1.00 95.25 90 HIS A C 1
ATOM 703 O O . HIS A 1 90 ? 13.980 -3.626 -25.987 1.00 95.25 90 HIS A O 1
ATOM 709 N N . PHE A 1 91 ? 14.890 -1.613 -25.572 1.00 93.44 91 PHE A N 1
ATOM 710 C CA . PHE A 1 91 ? 13.664 -0.840 -25.710 1.00 93.44 91 PHE A CA 1
ATOM 711 C C . PHE A 1 91 ? 13.973 0.516 -26.352 1.00 93.44 91 PHE A C 1
ATOM 713 O O . PHE A 1 91 ? 15.121 0.959 -26.398 1.00 93.44 91 PHE A O 1
ATOM 720 N N . SER A 1 92 ? 12.938 1.179 -26.852 1.00 92.19 92 SER A N 1
ATOM 721 C CA . SER A 1 92 ? 13.003 2.541 -27.379 1.00 92.19 92 SER A CA 1
ATOM 72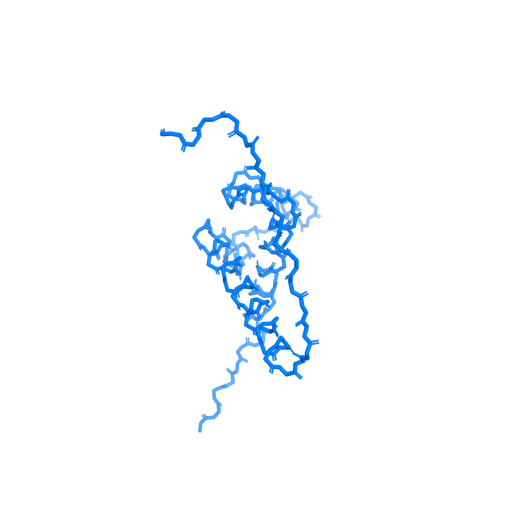2 C C . SER A 1 92 ? 11.906 3.371 -26.725 1.00 92.19 92 SER A C 1
ATOM 724 O O . SER A 1 92 ? 10.768 2.912 -26.646 1.00 92.19 92 SER A O 1
ATOM 726 N N . ILE A 1 93 ? 12.232 4.581 -26.275 1.00 90.62 93 ILE A N 1
ATOM 727 C CA . ILE A 1 93 ? 11.260 5.553 -25.761 1.00 90.62 93 ILE A CA 1
ATOM 728 C C . ILE A 1 93 ? 11.080 6.628 -26.829 1.00 90.62 93 ILE A C 1
ATOM 730 O O . ILE A 1 93 ? 12.060 7.202 -27.299 1.00 90.62 93 ILE A O 1
ATOM 734 N N . GLN A 1 94 ? 9.835 6.895 -27.212 1.00 93.31 94 GLN A N 1
ATOM 735 C CA . GLN A 1 94 ? 9.503 8.033 -28.061 1.00 93.31 94 GLN A CA 1
ATOM 736 C C . GLN A 1 94 ? 9.272 9.255 -27.169 1.00 93.31 94 GLN A C 1
ATOM 738 O O . GLN A 1 94 ? 8.479 9.192 -26.232 1.00 93.31 94 GLN A O 1
ATOM 743 N N . LEU A 1 95 ? 9.973 10.351 -27.451 1.00 90.38 95 LEU A N 1
ATOM 744 C CA . LEU A 1 95 ? 9.740 11.641 -26.809 1.00 90.38 95 LEU A CA 1
ATOM 745 C C . LEU A 1 95 ? 8.831 12.461 -27.724 1.00 90.38 95 LEU A C 1
ATOM 747 O O . LEU A 1 95 ? 9.168 12.661 -28.889 1.00 90.38 95 LEU A O 1
ATOM 751 N N . ASP A 1 96 ? 7.685 12.887 -27.204 1.00 88.69 96 ASP A N 1
ATOM 752 C CA . ASP A 1 96 ? 6.788 13.822 -27.880 1.00 88.69 96 ASP A CA 1
ATOM 753 C C . ASP A 1 96 ? 6.913 15.195 -27.212 1.00 88.69 96 ASP A C 1
ATOM 755 O O . ASP A 1 96 ? 6.859 15.300 -25.983 1.00 88.69 96 ASP A O 1
ATOM 759 N N . GLU A 1 97 ? 7.139 16.236 -28.009 1.00 84.50 97 GLU A N 1
ATOM 760 C CA . GLU A 1 97 ? 7.304 17.603 -27.518 1.00 84.50 97 GLU A CA 1
ATOM 761 C C . GLU A 1 97 ? 5.962 18.335 -27.604 1.00 84.50 97 GLU A C 1
ATOM 763 O O . GLU A 1 97 ? 5.423 18.567 -28.684 1.00 84.50 97 GLU A O 1
ATOM 768 N N . SER A 1 98 ? 5.409 18.709 -26.449 1.00 84.44 98 SER A N 1
ATOM 769 C CA . SER A 1 98 ? 4.155 19.457 -26.379 1.00 84.44 98 SER A CA 1
ATOM 770 C C . SER A 1 98 ? 4.420 20.962 -26.369 1.00 84.44 98 SER A C 1
ATOM 772 O O . SER A 1 98 ? 4.980 21.491 -25.410 1.00 84.44 98 SER A O 1
ATOM 774 N N . THR A 1 99 ? 3.920 21.689 -27.369 1.00 77.56 99 THR A N 1
ATOM 775 C CA . THR A 1 99 ? 3.873 23.160 -27.359 1.00 77.56 99 THR A CA 1
ATOM 776 C C . THR A 1 99 ? 2.661 23.650 -26.561 1.00 77.56 99 THR A C 1
ATOM 778 O O . THR A 1 99 ? 1.624 23.987 -27.136 1.00 77.56 99 THR A O 1
ATOM 781 N N . LEU A 1 100 ? 2.762 23.668 -25.228 1.00 78.00 100 LEU A N 1
ATOM 782 C CA . LEU A 1 100 ? 1.808 24.407 -24.393 1.00 78.00 100 LEU A CA 1
ATOM 783 C C . LEU A 1 100 ? 2.216 25.892 -24.353 1.00 78.00 100 LEU A C 1
ATOM 785 O O . LEU A 1 100 ? 3.377 26.182 -24.062 1.00 78.00 100 LEU A O 1
ATOM 789 N N . PRO A 1 101 ? 1.304 26.846 -24.623 1.00 68.81 101 PRO A N 1
ATOM 790 C CA . PRO A 1 101 ? 1.605 28.264 -24.456 1.00 68.81 101 PRO A CA 1
ATOM 791 C C . PRO A 1 101 ? 1.754 28.581 -22.958 1.00 68.81 101 PRO A C 1
ATOM 793 O O . PRO A 1 101 ? 0.780 28.474 -22.215 1.00 68.81 101 PRO A O 1
ATOM 796 N N . GLY A 1 102 ? 2.964 28.953 -22.517 1.00 63.62 102 GLY A N 1
ATOM 797 C CA . GLY A 1 102 ? 3.229 29.375 -21.130 1.00 63.62 102 GLY A CA 1
ATOM 798 C C . GLY A 1 102 ? 4.548 28.920 -20.487 1.00 63.62 102 GLY A C 1
ATOM 799 O O . GLY A 1 102 ? 4.680 29.071 -19.279 1.00 63.62 102 GLY A O 1
ATOM 800 N N . ASN A 1 103 ? 5.500 28.373 -21.248 1.00 57.84 103 ASN A N 1
ATOM 801 C CA . ASN A 1 103 ? 6.845 28.013 -20.766 1.00 57.84 103 ASN A CA 1
ATOM 802 C C . ASN A 1 103 ? 7.901 29.102 -21.083 1.00 57.84 103 ASN A C 1
ATOM 804 O O . ASN A 1 103 ? 9.014 28.772 -21.490 1.00 57.84 103 ASN A O 1
ATOM 808 N N . ASP A 1 104 ? 7.541 30.379 -20.907 1.00 54.34 104 ASP A N 1
ATOM 809 C CA . ASP A 1 104 ? 8.487 31.513 -20.917 1.00 54.34 104 ASP A CA 1
ATOM 810 C C . ASP A 1 104 ? 8.860 31.926 -19.484 1.00 54.34 104 ASP A C 1
ATOM 812 O O . ASP A 1 104 ? 7.940 32.002 -18.632 1.00 54.34 104 ASP A O 1
#

Organism: Eumeta variegata (NCBI:txid151549)

Secondary structure (DSSP, 8-state):
------TTSHHHHHHHHHHHHHHHHTT--TTHIIIIIHHHHHHHHHHTS---SHHHHTTS---HHHHHHHHHHHHHHHHHHHHHHHHTS-----------TT--

Sequence (104 aa):
MFSSTPESNDDGLQASYNISLLIAKSGKPHTIEEQLILPDVDEVLKTVLHKSSFDILKRIPLSNNTVQIRIDEMSSDVERFLCDCLRATHFSIQLDESTLPGND

Foldseek 3Di:
DPPDDDPQLVVLAVVQLVVLVVCVVVVHQLVCCVVPVLVVQCCCCCPVVVDDCVVVVVSRPSDSVSSVVSNVVVVVVVVVVVVVVPVVDDDDDDDDDDPDPDPD

pLDDT: mean 85.54, std 14.24, range [36.47, 98.0]

Radius of gyration: 20.45 Å; chains: 1; bounding box: 42×51×50 Å